Protein AF-A0A1G0E3R2-F1 (afdb_monomer)

Structure (mmCIF, N/CA/C/O backbone):
data_AF-A0A1G0E3R2-F1
#
_entry.id   AF-A0A1G0E3R2-F1
#
loop_
_atom_site.group_PDB
_atom_site.id
_atom_site.type_symbol
_atom_site.label_atom_id
_atom_site.label_alt_id
_atom_site.label_comp_id
_atom_site.label_asym_id
_atom_site.label_entity_id
_atom_site.label_seq_id
_atom_site.pdbx_PDB_ins_code
_atom_site.Cartn_x
_atom_site.Cartn_y
_atom_site.Cartn_z
_atom_site.occupancy
_atom_site.B_iso_or_equiv
_atom_site.auth_seq_id
_atom_site.auth_comp_id
_atom_site.auth_asym_id
_atom_site.auth_atom_id
_atom_site.pdbx_PDB_model_num
ATOM 1 N N . MET A 1 1 ? -47.823 -17.330 0.748 1.00 46.25 1 MET A N 1
ATOM 2 C CA . MET A 1 1 ? -47.086 -17.513 2.016 1.00 46.25 1 MET A CA 1
ATOM 3 C C . MET A 1 1 ? -46.941 -19.010 2.237 1.00 46.25 1 MET A C 1
ATOM 5 O O . MET A 1 1 ? -47.955 -19.669 2.404 1.00 46.25 1 MET A O 1
ATOM 9 N N . ILE A 1 2 ? -45.729 -19.553 2.115 1.00 46.72 2 ILE A N 1
ATOM 10 C CA . ILE A 1 2 ? -45.440 -20.987 2.286 1.00 46.72 2 ILE A CA 1
ATOM 11 C C . ILE A 1 2 ? -44.217 -21.069 3.197 1.00 46.72 2 ILE A C 1
ATOM 13 O O . ILE A 1 2 ? -43.186 -20.478 2.884 1.00 46.72 2 ILE A O 1
ATOM 17 N N . ILE A 1 3 ? -44.360 -21.740 4.339 1.00 53.47 3 ILE A N 1
ATOM 18 C CA . ILE A 1 3 ? -43.308 -21.884 5.349 1.00 53.47 3 ILE A CA 1
ATOM 19 C C . ILE A 1 3 ? -42.784 -23.315 5.253 1.00 53.47 3 ILE A C 1
ATOM 21 O O . ILE A 1 3 ? -43.410 -24.234 5.772 1.00 53.47 3 ILE A O 1
ATOM 25 N N . ASN A 1 4 ? -41.638 -23.499 4.598 1.00 56.72 4 ASN A N 1
ATOM 26 C CA . ASN A 1 4 ? -40.934 -24.780 4.575 1.00 56.72 4 ASN A CA 1
ATOM 27 C C . ASN A 1 4 ? -39.755 -24.737 5.551 1.00 56.72 4 ASN A C 1
ATOM 29 O O . ASN A 1 4 ? -38.621 -24.449 5.176 1.00 56.72 4 ASN A O 1
ATOM 33 N N . SER A 1 5 ? -40.039 -25.044 6.814 1.00 56.41 5 SER A N 1
ATOM 34 C CA . SER A 1 5 ? -39.021 -25.489 7.769 1.00 56.41 5 SER A CA 1
ATOM 35 C C . SER A 1 5 ? -38.667 -26.948 7.479 1.00 56.41 5 SER A C 1
ATOM 37 O O . SER A 1 5 ? -39.590 -27.731 7.282 1.00 56.41 5 SER A O 1
ATOM 39 N N . ILE A 1 6 ? -37.387 -27.345 7.548 1.00 56.38 6 ILE A N 1
ATOM 40 C CA . ILE A 1 6 ? -36.954 -28.679 8.020 1.00 56.38 6 ILE A CA 1
ATOM 41 C C . ILE A 1 6 ? -35.432 -28.717 8.277 1.00 56.38 6 ILE A C 1
ATOM 43 O O . ILE A 1 6 ? -34.633 -28.310 7.443 1.00 56.38 6 ILE A O 1
ATOM 47 N N . LYS A 1 7 ? -35.094 -29.249 9.460 1.00 50.97 7 LYS A N 1
ATOM 48 C CA . LYS A 1 7 ? -33.831 -29.852 9.940 1.00 50.97 7 LYS A CA 1
ATOM 49 C C . LYS A 1 7 ? -32.476 -29.221 9.582 1.00 50.97 7 LYS A C 1
ATOM 51 O O . LYS A 1 7 ? -31.889 -29.467 8.534 1.00 50.97 7 LYS A O 1
ATOM 56 N N . THR A 1 8 ? -31.887 -28.628 10.618 1.00 47.34 8 THR A N 1
ATOM 57 C CA . THR A 1 8 ? -30.451 -28.716 10.913 1.00 47.34 8 THR A CA 1
ATOM 58 C C . THR A 1 8 ? -29.968 -30.171 11.003 1.00 47.34 8 THR A C 1
ATOM 60 O O . THR A 1 8 ? -30.707 -31.061 11.431 1.00 47.34 8 THR A O 1
ATOM 63 N N . ILE A 1 9 ? -28.697 -30.398 10.660 1.00 57.38 9 ILE A N 1
ATOM 64 C CA . ILE A 1 9 ? -27.974 -31.645 10.934 1.00 57.38 9 ILE A CA 1
ATOM 65 C C . ILE A 1 9 ? -26.634 -31.257 11.565 1.00 57.38 9 ILE A C 1
ATOM 67 O O . ILE A 1 9 ? -25.835 -30.578 10.925 1.00 57.38 9 ILE A O 1
ATOM 71 N N . SER A 1 10 ? -26.397 -31.676 12.808 1.00 51.84 10 SER A N 1
ATOM 72 C CA . SER A 1 10 ? -25.082 -31.577 13.449 1.00 51.84 10 SER A CA 1
ATOM 73 C C . SER A 1 10 ? -24.359 -32.911 13.308 1.00 51.84 10 SER A C 1
ATOM 75 O O . SER A 1 10 ? -24.874 -33.936 13.752 1.00 51.84 10 SER A O 1
ATOM 77 N N . LEU A 1 11 ? -23.178 -32.889 12.697 1.00 44.84 11 LEU A N 1
ATOM 78 C CA . LEU A 1 11 ? -22.228 -33.998 12.617 1.00 44.84 11 LEU A CA 1
ATOM 79 C C . LEU A 1 11 ? -20.878 -33.395 12.189 1.00 44.84 11 LEU A C 1
ATOM 81 O O . LEU A 1 11 ? -20.854 -32.614 11.243 1.00 44.84 11 LEU A O 1
ATOM 85 N N . GLY A 1 12 ? -19.736 -33.674 12.803 1.00 40.34 12 GLY A N 1
ATOM 86 C CA . GLY A 1 12 ? -19.436 -34.388 14.044 1.00 40.34 12 GLY A CA 1
ATOM 87 C C . GLY A 1 12 ? -17.946 -34.167 14.335 1.00 40.34 12 GLY A C 1
ATOM 88 O O . GLY A 1 12 ? -17.172 -33.950 13.402 1.00 40.34 12 GLY A O 1
ATOM 89 N N . GLU A 1 13 ? -17.541 -34.145 15.602 1.00 43.00 13 GLU A N 1
ATOM 90 C CA . GLU A 1 13 ? -16.149 -33.864 15.973 1.00 43.00 13 GLU A CA 1
ATOM 91 C C . GLU A 1 13 ? -15.229 -35.024 15.559 1.00 43.00 13 GLU A C 1
ATOM 93 O O . GLU A 1 13 ? -15.531 -36.191 15.809 1.00 43.00 13 GLU A O 1
ATOM 98 N N . ALA A 1 14 ? -14.103 -34.700 14.919 1.00 48.91 14 ALA A N 1
ATOM 99 C CA . ALA A 1 14 ? -13.068 -35.657 14.543 1.00 48.91 14 ALA A CA 1
ATOM 100 C C . ALA A 1 14 ? -11.744 -35.250 15.202 1.00 48.91 14 ALA A C 1
ATOM 102 O O . ALA A 1 14 ? -10.976 -34.454 14.659 1.00 48.91 14 ALA A O 1
ATOM 103 N N . GLU A 1 15 ? -11.488 -35.790 16.393 1.00 50.19 15 GLU A N 1
ATOM 104 C CA . GLU A 1 15 ? -10.212 -35.634 17.088 1.00 50.19 15 GLU A CA 1
ATOM 105 C C . GLU A 1 15 ? -9.181 -36.653 16.587 1.00 50.19 15 GLU A C 1
ATOM 107 O O . GLU A 1 15 ? -9.318 -37.859 16.790 1.00 50.19 15 GLU A O 1
ATOM 112 N N . THR A 1 16 ? -8.102 -36.174 15.972 1.00 46.75 16 THR A N 1
ATOM 113 C CA . THR A 1 16 ? -6.756 -36.789 15.977 1.00 46.75 16 THR A CA 1
ATOM 114 C C . THR A 1 16 ? -5.807 -35.694 15.461 1.00 46.75 16 THR A C 1
ATOM 116 O O . THR A 1 16 ? -6.047 -35.130 14.402 1.00 46.75 16 THR A O 1
ATOM 119 N N . GLY A 1 17 ? -4.797 -35.195 16.186 1.00 36.47 17 GLY A N 1
ATOM 120 C CA . GLY A 1 17 ? -3.636 -35.940 16.692 1.00 36.47 17 GLY A CA 1
ATOM 121 C C . GLY A 1 17 ? -2.830 -36.493 15.504 1.00 36.47 17 GLY A C 1
ATOM 122 O O . GLY A 1 17 ? -3.374 -37.282 14.751 1.00 36.47 17 GLY A O 1
ATOM 123 N N . ILE A 1 18 ? -1.559 -36.184 15.231 1.00 45.84 18 ILE A N 1
ATOM 124 C CA . ILE A 1 18 ? -0.495 -35.394 15.891 1.00 45.84 18 ILE A CA 1
ATOM 125 C C . ILE A 1 18 ? 0.439 -34.890 14.741 1.00 45.84 18 ILE A C 1
ATOM 127 O O . ILE A 1 18 ? 0.297 -35.357 13.616 1.00 45.84 18 ILE A O 1
ATOM 131 N N . SER A 1 19 ? 1.408 -33.970 14.850 1.00 43.38 19 SER A N 1
ATOM 132 C CA . SER A 1 19 ? 2.140 -33.371 15.980 1.00 43.38 19 SER A CA 1
ATOM 133 C C . SER A 1 19 ? 2.698 -31.977 15.602 1.00 43.38 19 SER A C 1
ATOM 135 O O . SER A 1 19 ? 2.628 -31.574 14.442 1.00 43.38 19 SER A O 1
ATOM 137 N N . ALA A 1 20 ? 3.314 -31.254 16.546 1.00 43.16 20 ALA A N 1
ATOM 138 C CA . ALA A 1 20 ? 3.988 -29.975 16.299 1.00 43.16 20 ALA A CA 1
ATOM 139 C C . ALA A 1 20 ? 5.497 -30.147 16.034 1.00 43.16 20 ALA A C 1
ATOM 141 O O . ALA A 1 20 ? 6.247 -30.563 16.917 1.00 43.16 20 ALA A O 1
ATOM 142 N N . ALA A 1 21 ? 5.972 -29.725 14.858 1.00 39.38 21 ALA A N 1
ATOM 143 C CA . ALA A 1 21 ? 7.401 -29.561 14.586 1.00 39.38 21 ALA A CA 1
ATOM 144 C C . ALA A 1 21 ? 7.929 -28.261 15.226 1.00 39.38 21 ALA A C 1
ATOM 146 O O . ALA A 1 21 ? 8.203 -27.268 14.550 1.00 39.38 21 ALA A O 1
ATOM 147 N N . GLN A 1 22 ? 8.062 -28.254 16.555 1.00 41.28 22 GLN A N 1
ATOM 148 C CA . GLN A 1 22 ? 8.774 -27.191 17.264 1.00 41.28 22 GLN A CA 1
ATOM 149 C C . GLN A 1 22 ? 10.279 -27.314 16.992 1.00 41.28 22 GLN A C 1
ATOM 151 O O . GLN A 1 22 ? 10.984 -28.039 17.693 1.00 41.28 22 GLN A O 1
ATOM 156 N N . SER A 1 23 ? 10.789 -26.574 16.001 1.00 44.41 23 SER A N 1
ATOM 157 C CA . SER A 1 23 ? 12.235 -26.361 15.842 1.00 44.41 23 SER A CA 1
ATOM 158 C C . SER A 1 23 ? 12.742 -25.452 16.968 1.00 44.41 23 SER A C 1
ATOM 160 O O . SER A 1 23 ? 12.872 -24.235 16.830 1.00 44.41 23 SER A O 1
ATOM 162 N N . SER A 1 24 ? 12.935 -26.050 18.143 1.00 41.56 24 SER A N 1
ATOM 163 C CA . SER A 1 24 ? 13.385 -25.364 19.348 1.00 41.56 24 SER A CA 1
ATOM 164 C C . SER A 1 24 ? 14.905 -25.225 19.328 1.00 41.56 24 SER A C 1
ATOM 166 O O . SER A 1 24 ? 15.625 -26.019 19.933 1.00 41.56 24 SER A O 1
ATOM 168 N N . CYS A 1 25 ? 15.404 -24.185 18.660 1.00 30.44 25 CYS A N 1
ATOM 169 C CA . CYS A 1 25 ? 16.789 -23.741 18.820 1.00 30.44 25 CYS A CA 1
ATOM 170 C C . CYS A 1 25 ? 16.972 -23.078 20.197 1.00 30.44 25 CYS A C 1
ATOM 172 O O . CYS A 1 25 ? 17.116 -21.862 20.307 1.00 30.44 25 CYS A O 1
ATOM 174 N N . LYS A 1 26 ? 16.956 -23.887 21.262 1.00 35.00 26 LYS A N 1
ATOM 175 C CA . LYS A 1 26 ? 17.512 -23.495 22.559 1.00 35.00 26 LYS A CA 1
ATOM 176 C C . LYS A 1 26 ? 19.030 -23.501 22.435 1.00 35.00 26 LYS A C 1
ATOM 178 O O . LYS A 1 26 ? 19.627 -24.568 22.330 1.00 35.00 26 LYS A O 1
ATOM 183 N N . TYR A 1 27 ? 19.634 -22.321 22.479 1.00 41.12 27 TYR A N 1
ATOM 184 C CA . TYR A 1 27 ? 21.064 -22.165 22.711 1.00 41.12 27 TYR A CA 1
ATOM 185 C C . TYR A 1 27 ? 21.268 -21.301 23.949 1.00 41.12 27 TYR A C 1
ATOM 187 O O . TYR A 1 27 ? 20.817 -20.166 23.984 1.00 41.12 27 TYR A O 1
ATOM 195 N N . GLU A 1 28 ? 21.852 -21.932 24.961 1.00 41.91 28 GLU A N 1
ATOM 196 C CA . GLU A 1 28 ? 22.655 -21.449 26.093 1.00 41.91 28 GLU A CA 1
ATOM 197 C C . GLU A 1 28 ? 22.868 -22.714 26.956 1.00 41.91 28 GLU A C 1
ATOM 199 O O . GLU A 1 28 ? 21.901 -23.464 27.140 1.00 41.91 28 GLU A O 1
ATOM 204 N N . PRO A 1 29 ? 24.090 -23.020 27.444 1.00 45.44 29 PRO A N 1
ATOM 205 C CA . PRO A 1 29 ? 24.844 -22.051 28.239 1.00 45.44 29 PRO A CA 1
ATOM 206 C C . PRO A 1 29 ? 26.378 -22.022 28.053 1.00 45.44 29 PRO A C 1
ATOM 208 O O . PRO A 1 29 ? 27.028 -23.036 27.814 1.00 45.44 29 PRO A O 1
ATOM 211 N N . GLY A 1 30 ? 26.959 -20.864 28.374 1.00 36.03 30 GLY A N 1
ATOM 212 C CA . GLY A 1 30 ? 28.042 -20.766 29.368 1.00 36.03 30 GLY A CA 1
ATOM 213 C C . GLY A 1 30 ? 29.414 -21.380 29.043 1.00 36.03 30 GLY A C 1
ATOM 214 O O . GLY A 1 30 ? 29.685 -22.536 29.355 1.00 36.03 30 GLY A O 1
ATOM 215 N N . GLY A 1 31 ? 30.346 -20.533 28.592 1.00 34.34 31 GLY A N 1
ATOM 216 C CA . GLY A 1 31 ? 31.789 -20.804 28.584 1.00 34.34 31 GLY A CA 1
ATOM 217 C C . GLY A 1 31 ? 32.573 -19.654 29.226 1.00 34.34 31 GLY A C 1
ATOM 218 O O . GLY A 1 31 ? 32.646 -18.562 28.667 1.00 34.34 31 GLY A O 1
ATOM 219 N N . THR A 1 32 ? 33.136 -19.882 30.414 1.00 41.66 32 THR A N 1
ATOM 220 C CA . THR A 1 32 ? 33.826 -18.853 31.216 1.00 41.66 32 THR A CA 1
ATOM 221 C C . THR A 1 32 ? 35.211 -18.488 30.663 1.00 41.66 32 THR A C 1
ATOM 223 O O . THR A 1 32 ? 35.919 -19.319 30.103 1.00 41.66 32 THR A O 1
ATOM 226 N N . LEU A 1 33 ? 35.604 -17.229 30.887 1.00 46.09 33 LEU A N 1
ATOM 227 C CA . LEU A 1 33 ? 36.929 -16.641 30.652 1.00 46.09 33 LEU A CA 1
ATOM 228 C C . LEU A 1 33 ? 38.127 -17.579 30.892 1.00 46.09 33 LEU A C 1
ATOM 230 O O . LEU A 1 33 ? 38.283 -18.134 31.980 1.00 46.09 33 LEU A O 1
ATOM 234 N N . GLN A 1 34 ? 39.098 -17.532 29.975 1.00 37.62 34 GLN A N 1
ATOM 235 C CA . GLN A 1 34 ? 40.507 -17.656 30.350 1.00 37.62 34 GLN A CA 1
ATOM 236 C C . GLN A 1 34 ? 41.396 -16.767 29.466 1.00 37.62 34 GLN A C 1
ATOM 238 O O . GLN A 1 34 ? 41.366 -16.843 28.240 1.00 37.62 34 GLN A O 1
ATOM 243 N N . LYS A 1 35 ? 42.182 -15.892 30.106 1.00 42.62 35 LYS A N 1
ATOM 244 C CA . LYS A 1 35 ? 43.315 -15.202 29.472 1.00 42.62 35 LYS A CA 1
ATOM 245 C C . LYS A 1 35 ? 44.445 -16.208 29.277 1.00 42.62 35 LYS A C 1
ATOM 247 O O . LYS A 1 35 ? 44.676 -16.999 30.181 1.00 42.62 35 LYS A O 1
ATOM 252 N N . ASN A 1 36 ? 45.236 -16.045 28.221 1.00 39.19 36 ASN A N 1
ATOM 253 C CA . ASN A 1 36 ? 46.681 -16.266 28.285 1.00 39.19 36 ASN A CA 1
ATOM 254 C C . ASN A 1 36 ? 47.395 -15.304 27.324 1.00 39.19 36 ASN A C 1
ATOM 256 O O . ASN A 1 36 ? 46.898 -15.004 26.241 1.00 39.19 36 ASN A O 1
ATOM 260 N N . GLN A 1 37 ? 48.535 -14.774 27.764 1.00 43.88 37 GLN A N 1
ATOM 261 C CA . GLN A 1 37 ? 49.454 -13.981 26.943 1.00 43.88 37 GLN A CA 1
ATOM 262 C C . GLN A 1 37 ? 50.459 -14.926 26.263 1.00 43.88 37 GLN A C 1
ATOM 264 O O . GLN A 1 37 ? 50.748 -15.978 26.825 1.00 43.88 37 GLN A O 1
ATOM 269 N N . VAL A 1 38 ? 51.034 -14.525 25.121 1.00 35.38 38 VAL A N 1
ATOM 270 C CA . VAL A 1 38 ? 52.496 -14.369 24.904 1.00 35.38 38 VAL A CA 1
ATOM 271 C C . VAL A 1 38 ? 52.816 -14.142 23.409 1.00 35.38 38 VAL A C 1
ATOM 273 O O . VAL A 1 38 ? 52.469 -14.934 22.545 1.00 35.38 38 VAL A O 1
ATOM 276 N N . ALA A 1 39 ? 53.481 -13.011 23.166 1.00 38.25 39 ALA A N 1
ATOM 277 C CA . ALA A 1 39 ? 54.475 -12.652 22.144 1.00 38.25 39 ALA A CA 1
ATOM 278 C C . ALA A 1 39 ? 54.569 -13.334 20.741 1.00 38.25 39 ALA A C 1
ATOM 280 O O . ALA A 1 39 ? 55.004 -14.472 20.607 1.00 38.25 39 ALA A O 1
ATOM 281 N N . ASN A 1 40 ? 54.490 -12.456 19.724 1.00 37.09 40 ASN A N 1
ATOM 282 C CA . ASN A 1 40 ? 55.504 -12.199 18.672 1.00 37.09 40 ASN A CA 1
ATOM 283 C C . ASN A 1 40 ? 55.327 -12.716 17.219 1.00 37.09 40 ASN A C 1
ATOM 285 O O . ASN A 1 40 ? 54.922 -13.841 16.948 1.00 37.09 40 ASN A O 1
ATOM 289 N N . THR A 1 41 ? 55.822 -11.860 16.313 1.00 42.91 41 THR A N 1
ATOM 290 C CA . THR A 1 41 ? 56.191 -12.017 14.891 1.00 42.91 41 THR A CA 1
ATOM 291 C C . THR A 1 41 ? 55.121 -12.222 13.814 1.00 42.91 41 THR A C 1
ATOM 293 O O . THR A 1 41 ? 54.386 -13.201 13.767 1.00 42.91 41 THR A O 1
ATOM 296 N N . ASP A 1 42 ? 55.174 -11.271 12.881 1.00 50.66 42 ASP A N 1
ATOM 297 C CA . ASP A 1 42 ? 54.699 -11.227 11.499 1.00 50.66 42 ASP A CA 1
ATOM 298 C C . ASP A 1 42 ? 54.227 -12.531 10.837 1.00 50.66 42 ASP A C 1
ATOM 300 O O . ASP A 1 42 ? 55.015 -13.452 10.601 1.00 50.66 42 ASP A O 1
ATOM 304 N N . LYS A 1 43 ? 52.988 -12.500 10.321 1.00 46.12 43 LYS A N 1
ATOM 305 C CA . LYS A 1 43 ? 52.688 -12.854 8.920 1.00 46.12 43 LYS A CA 1
ATOM 306 C C . LYS A 1 43 ? 51.271 -12.463 8.505 1.00 46.12 43 LYS A C 1
ATOM 308 O O . LYS A 1 43 ? 50.338 -12.597 9.280 1.00 46.12 43 LYS A O 1
ATOM 313 N N . ALA A 1 44 ? 51.165 -12.042 7.243 1.00 45.44 44 ALA A N 1
ATOM 314 C CA . ALA A 1 44 ? 49.958 -11.960 6.420 1.00 45.44 44 ALA A CA 1
ATOM 315 C C . ALA A 1 44 ? 48.672 -11.465 7.112 1.00 45.44 44 ALA A C 1
ATOM 317 O O . ALA A 1 44 ? 47.916 -12.236 7.701 1.00 45.44 44 ALA A O 1
ATOM 318 N N . ILE A 1 45 ? 48.333 -10.198 6.857 1.00 52.78 45 ILE A N 1
ATOM 319 C CA . ILE A 1 45 ? 46.932 -9.762 6.801 1.00 52.78 45 ILE A CA 1
ATOM 320 C C . ILE A 1 45 ? 46.231 -10.476 5.635 1.00 52.78 45 ILE A C 1
ATOM 322 O O . ILE A 1 45 ? 46.024 -9.911 4.563 1.00 52.78 45 ILE A O 1
ATOM 326 N N . ASP A 1 46 ? 45.868 -11.741 5.862 1.00 53.06 46 ASP A N 1
ATOM 327 C CA . ASP A 1 46 ? 44.762 -12.384 5.164 1.00 53.06 46 ASP A CA 1
ATOM 328 C C . ASP A 1 46 ? 43.521 -11.550 5.476 1.00 53.06 46 ASP A C 1
ATOM 330 O O . ASP A 1 46 ? 42.929 -11.651 6.556 1.00 53.06 46 ASP A O 1
ATOM 334 N N . SER A 1 47 ? 43.195 -10.638 4.558 1.00 56.03 47 SER A N 1
ATOM 335 C CA . SER A 1 47 ? 42.009 -9.800 4.646 1.00 56.03 47 SER A CA 1
ATOM 336 C C . SER A 1 47 ? 40.797 -10.681 4.380 1.00 56.03 47 SER A C 1
ATOM 338 O O . SER A 1 47 ? 40.177 -10.637 3.314 1.00 56.03 47 SER A O 1
ATOM 340 N N . LYS A 1 48 ? 40.457 -11.502 5.380 1.00 59.41 48 LYS A N 1
ATOM 341 C CA . LYS A 1 48 ? 39.161 -12.149 5.483 1.00 59.41 48 LYS A CA 1
ATOM 342 C C . LYS A 1 48 ? 38.150 -11.033 5.589 1.00 59.41 48 LYS A C 1
ATOM 344 O O . LYS A 1 48 ? 37.836 -10.558 6.682 1.00 59.41 48 LYS A O 1
ATOM 349 N N . GLN A 1 49 ? 37.658 -10.622 4.426 1.00 56.25 49 GLN A N 1
ATOM 350 C CA . GLN A 1 49 ? 36.479 -9.802 4.285 1.00 56.25 49 GLN A CA 1
ATOM 351 C C . GLN A 1 49 ? 35.347 -10.591 4.926 1.00 56.25 49 GLN A C 1
ATOM 353 O O . GLN A 1 49 ? 34.699 -11.430 4.303 1.00 56.25 49 GLN A O 1
ATOM 358 N N . LYS A 1 50 ? 35.183 -10.367 6.231 1.00 45.97 50 LYS A N 1
ATOM 359 C CA . LYS A 1 50 ? 34.087 -10.889 7.016 1.00 45.97 50 LYS A CA 1
ATOM 360 C C . LYS A 1 50 ? 32.855 -10.277 6.382 1.00 45.97 50 LYS A C 1
ATOM 362 O O . LYS A 1 50 ? 32.536 -9.120 6.651 1.00 45.97 50 LYS A O 1
ATOM 367 N N . CYS A 1 51 ? 32.201 -11.052 5.524 1.00 44.44 51 CYS A N 1
ATOM 368 C CA . CYS A 1 51 ? 30.830 -10.815 5.132 1.00 44.44 51 CYS A CA 1
ATOM 369 C C . CYS A 1 51 ? 30.026 -10.839 6.427 1.00 44.44 51 CYS A C 1
ATOM 371 O O . CYS A 1 51 ? 29.598 -11.886 6.906 1.00 44.44 51 CYS A O 1
ATOM 373 N N . VAL A 1 52 ? 29.909 -9.668 7.050 1.00 50.44 52 VAL A N 1
ATOM 374 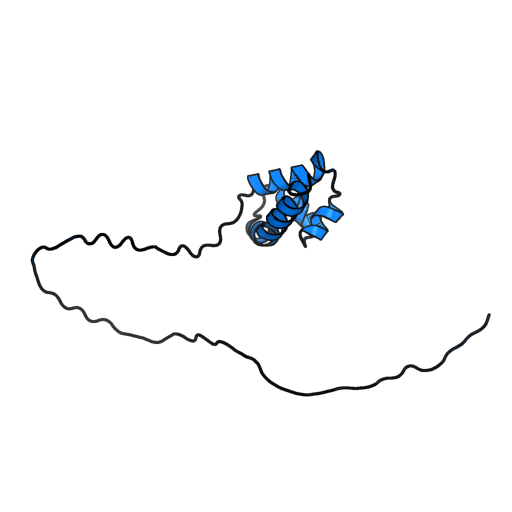C CA . VAL A 1 52 ? 28.879 -9.410 8.032 1.00 50.44 52 VAL A CA 1
ATOM 375 C C . VAL A 1 52 ? 27.606 -9.501 7.218 1.00 50.44 52 VAL A C 1
ATOM 377 O O . VAL A 1 52 ? 27.247 -8.558 6.513 1.00 50.44 52 VAL A O 1
ATOM 380 N N . GLU A 1 53 ? 26.977 -10.673 7.259 1.00 53.66 53 GLU A N 1
ATOM 381 C CA . GLU A 1 53 ? 25.594 -10.829 6.851 1.00 53.66 53 GLU A CA 1
ATOM 382 C C . GLU A 1 53 ? 24.776 -9.888 7.728 1.00 53.66 53 GLU A C 1
ATOM 384 O O . GLU A 1 53 ? 24.353 -10.208 8.838 1.00 53.66 53 GLU A O 1
ATOM 389 N N . SER A 1 54 ? 24.602 -8.671 7.219 1.00 53.44 54 SER A N 1
ATOM 390 C CA . SER A 1 54 ? 23.589 -7.743 7.669 1.00 53.44 54 SER A CA 1
ATOM 391 C C . SER A 1 54 ? 22.245 -8.367 7.310 1.00 53.44 54 SER A C 1
ATOM 393 O O . SER A 1 54 ? 21.608 -7.979 6.333 1.00 53.44 54 SER A O 1
ATOM 395 N N . SER A 1 55 ? 21.786 -9.299 8.144 1.00 57.25 55 SER A N 1
ATOM 396 C CA . SER A 1 55 ? 20.424 -9.845 8.162 1.00 57.25 55 SER A CA 1
ATOM 397 C C . SER A 1 55 ? 19.375 -8.802 8.594 1.00 57.25 55 SER A C 1
ATOM 399 O O . SER A 1 55 ? 18.270 -9.132 9.021 1.00 57.25 55 SER A O 1
ATOM 401 N N . GLY A 1 56 ? 19.703 -7.513 8.461 1.00 66.62 56 GLY A N 1
ATOM 402 C CA . GLY A 1 56 ? 18.777 -6.405 8.574 1.00 66.62 56 GLY A CA 1
ATOM 403 C C . GLY A 1 56 ? 17.869 -6.354 7.353 1.00 66.62 56 GLY A C 1
ATOM 404 O O . GLY A 1 56 ? 18.294 -5.957 6.269 1.00 66.62 56 GLY A O 1
ATOM 405 N N . VAL A 1 57 ? 16.601 -6.711 7.551 1.00 71.62 57 VAL A N 1
ATOM 406 C CA . VAL A 1 57 ? 15.534 -6.454 6.579 1.00 71.62 57 VAL A CA 1
ATOM 407 C C . VAL A 1 57 ? 15.469 -4.947 6.329 1.00 71.62 57 VAL A C 1
ATOM 409 O O . VAL A 1 57 ? 15.116 -4.177 7.225 1.00 71.62 57 VAL A O 1
ATOM 412 N N . SER A 1 58 ? 15.829 -4.520 5.120 1.00 85.81 58 SER A N 1
ATOM 413 C CA . SER A 1 58 ? 15.722 -3.128 4.700 1.00 85.81 58 SER A CA 1
ATOM 414 C C . SER A 1 58 ? 14.296 -2.825 4.234 1.00 85.81 58 SER A C 1
ATOM 416 O O . SER A 1 58 ? 13.682 -3.575 3.474 1.00 85.81 58 SER A O 1
ATOM 418 N N . TYR A 1 59 ? 13.757 -1.705 4.708 1.00 94.12 59 TYR A N 1
ATOM 419 C CA . TYR A 1 59 ? 12.442 -1.205 4.316 1.00 94.12 59 TYR A CA 1
ATOM 420 C C . TYR A 1 59 ? 12.606 0.005 3.395 1.00 94.12 59 TYR A C 1
ATOM 422 O O . TYR A 1 59 ? 13.596 0.737 3.498 1.00 94.12 59 TYR A O 1
AT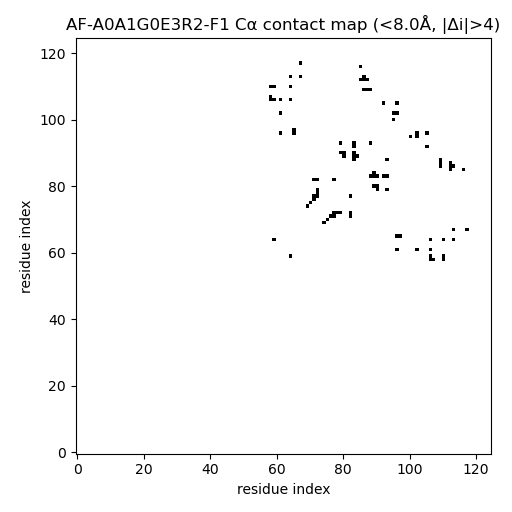OM 430 N N . LEU A 1 60 ? 11.641 0.236 2.502 1.00 93.75 60 LEU A N 1
ATOM 431 C CA . LEU A 1 60 ? 11.575 1.485 1.751 1.00 93.75 60 LEU A CA 1
ATOM 432 C C . LEU A 1 60 ? 11.476 2.671 2.720 1.00 93.75 60 LEU A C 1
ATOM 434 O O . LEU A 1 60 ? 10.794 2.606 3.744 1.00 93.75 60 LEU A O 1
ATOM 438 N N . LYS A 1 61 ? 12.147 3.774 2.376 1.00 93.62 61 LYS A N 1
ATOM 439 C CA . LYS A 1 61 ? 12.014 5.028 3.123 1.00 93.62 61 LYS A CA 1
ATOM 440 C C . LYS A 1 61 ? 10.599 5.591 2.963 1.00 93.62 61 LYS A C 1
ATOM 442 O O . LYS A 1 61 ? 9.967 5.393 1.920 1.00 93.62 61 LYS A O 1
ATOM 447 N N . ILE A 1 62 ? 10.120 6.321 3.969 1.00 94.25 62 ILE A N 1
ATOM 448 C CA . ILE A 1 62 ? 8.745 6.838 4.001 1.00 94.25 62 ILE A CA 1
ATOM 449 C C . ILE A 1 62 ? 8.427 7.743 2.803 1.00 94.25 62 ILE A C 1
ATOM 451 O O . ILE A 1 62 ? 7.340 7.650 2.244 1.00 94.25 62 ILE A O 1
ATOM 455 N N . GLU A 1 63 ? 9.389 8.524 2.309 1.00 95.19 63 GLU A N 1
ATOM 456 C CA . GLU A 1 63 ? 9.196 9.410 1.155 1.00 95.19 63 GLU A CA 1
ATOM 457 C C . GLU A 1 63 ? 9.035 8.620 -0.156 1.00 95.19 63 GLU A C 1
ATOM 45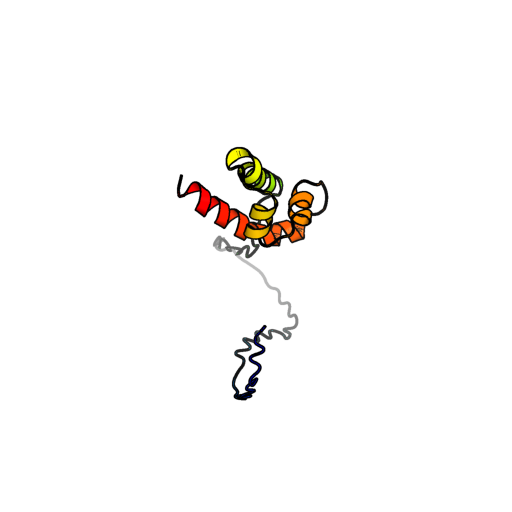9 O O . GLU A 1 63 ? 8.381 9.080 -1.092 1.00 95.19 63 GLU A O 1
ATOM 464 N N . VAL A 1 64 ? 9.627 7.422 -0.241 1.00 96.25 64 VAL A N 1
ATOM 465 C CA . VAL A 1 64 ? 9.449 6.511 -1.385 1.00 96.25 64 VAL A CA 1
ATOM 466 C C . VAL A 1 64 ? 8.077 5.848 -1.308 1.00 96.25 64 VAL A C 1
ATOM 468 O O . VAL A 1 64 ? 7.362 5.818 -2.308 1.00 96.25 64 VAL A O 1
ATOM 471 N N . ILE A 1 65 ? 7.680 5.401 -0.114 1.00 96.88 65 ILE A N 1
ATOM 472 C CA . ILE A 1 65 ? 6.347 4.853 0.165 1.00 96.88 65 ILE A CA 1
ATOM 473 C C . ILE A 1 65 ? 5.259 5.870 -0.202 1.00 96.88 65 ILE A C 1
ATOM 475 O O . ILE A 1 65 ? 4.403 5.566 -1.028 1.00 96.88 65 ILE A O 1
ATOM 479 N N . GLN A 1 66 ? 5.330 7.097 0.320 1.00 97.12 66 GLN A N 1
ATOM 480 C CA . GLN A 1 66 ? 4.381 8.178 0.021 1.00 97.12 66 GLN A CA 1
ATOM 481 C C . GLN A 1 66 ? 4.298 8.481 -1.481 1.00 97.12 66 GLN A C 1
ATOM 483 O O . GLN A 1 66 ? 3.201 8.639 -2.017 1.00 97.12 66 GLN A O 1
ATOM 488 N N . LYS A 1 67 ? 5.437 8.512 -2.191 1.00 96.81 67 LYS A N 1
ATOM 489 C CA . LYS A 1 67 ? 5.457 8.678 -3.654 1.00 96.81 67 LYS A CA 1
ATOM 490 C C . LYS A 1 67 ? 4.743 7.532 -4.366 1.00 96.81 67 LYS A C 1
ATOM 492 O O . LYS A 1 67 ? 3.908 7.801 -5.223 1.00 96.81 67 LYS A O 1
ATOM 497 N N . MET A 1 68 ? 5.028 6.278 -4.010 1.00 97.50 68 MET A N 1
ATOM 498 C CA . MET A 1 68 ? 4.370 5.110 -4.609 1.00 97.50 68 MET A CA 1
ATOM 499 C C . MET A 1 68 ? 2.860 5.106 -4.342 1.00 97.50 68 MET A C 1
ATOM 501 O O . MET A 1 68 ? 2.088 4.901 -5.274 1.00 97.50 68 MET A O 1
ATOM 505 N N . LEU A 1 69 ? 2.428 5.407 -3.113 1.00 97.44 69 LEU A N 1
ATOM 506 C CA . LEU A 1 69 ? 1.009 5.530 -2.758 1.00 97.44 69 LEU A CA 1
ATOM 507 C C . LEU A 1 69 ? 0.317 6.645 -3.557 1.00 97.44 69 LEU A C 1
ATOM 509 O O . LEU A 1 69 ? -0.755 6.419 -4.113 1.00 97.44 69 LEU A O 1
ATOM 513 N N . ASN A 1 70 ? 0.955 7.810 -3.706 1.00 97.50 70 ASN A N 1
ATOM 514 C CA . ASN A 1 70 ? 0.428 8.893 -4.541 1.00 97.50 70 ASN A CA 1
ATOM 515 C C . ASN A 1 70 ? 0.295 8.494 -6.020 1.00 97.50 70 ASN A C 1
ATOM 517 O O . ASN A 1 70 ? -0.650 8.936 -6.669 1.00 97.50 70 ASN A O 1
ATOM 521 N N . ARG A 1 71 ? 1.164 7.624 -6.559 1.00 96.44 71 ARG A N 1
ATOM 522 C CA . ARG A 1 71 ? 0.972 7.088 -7.921 1.00 96.44 71 ARG A CA 1
ATOM 523 C C . ARG A 1 71 ? -0.294 6.250 -8.041 1.00 96.44 71 ARG A C 1
ATOM 525 O O . ARG A 1 71 ? -1.011 6.388 -9.026 1.00 96.44 71 ARG A O 1
ATOM 532 N N . PHE A 1 72 ? -0.599 5.417 -7.049 1.00 97.31 72 PHE A N 1
ATOM 533 C CA . PHE A 1 72 ? -1.856 4.667 -7.045 1.00 97.31 72 PHE A CA 1
ATOM 534 C C . PHE A 1 72 ? -3.069 5.597 -6.975 1.00 97.31 72 PHE A C 1
ATOM 536 O O . PHE A 1 72 ? -3.958 5.492 -7.816 1.00 97.31 72 PHE A O 1
ATOM 543 N N . LEU A 1 73 ? -3.069 6.540 -6.030 1.00 96.88 73 LEU A N 1
ATOM 544 C CA . LEU A 1 73 ? -4.196 7.448 -5.798 1.00 96.88 73 LEU A CA 1
ATOM 545 C C . LEU A 1 73 ? -4.432 8.440 -6.952 1.00 96.88 73 LEU A C 1
ATOM 547 O O . LEU A 1 73 ? -5.579 8.751 -7.256 1.00 96.88 73 LEU A O 1
ATOM 551 N N . VAL A 1 74 ? -3.368 8.944 -7.590 1.00 95.94 74 VAL A N 1
ATOM 552 C CA . VAL A 1 74 ? -3.448 10.025 -8.592 1.00 95.94 74 VAL A CA 1
ATOM 553 C C . VAL A 1 74 ? -3.237 9.518 -10.019 1.00 95.94 74 VAL A C 1
ATOM 555 O O . VAL A 1 74 ? -4.093 9.736 -10.868 1.00 95.94 74 VAL A O 1
ATOM 558 N N . GLU A 1 75 ? -2.125 8.829 -10.308 1.00 93.94 75 GLU A N 1
ATOM 559 C CA . GLU A 1 75 ? -1.805 8.384 -11.679 1.00 93.94 75 GLU A CA 1
ATOM 560 C C . GLU A 1 75 ? -2.689 7.202 -12.118 1.00 93.94 75 GLU A C 1
ATOM 562 O O . GLU A 1 75 ? -3.126 7.144 -13.266 1.00 93.94 75 GLU A O 1
ATOM 567 N N . LYS A 1 76 ? -2.969 6.258 -11.207 1.00 93.25 76 LYS A N 1
ATOM 568 C CA . LYS A 1 76 ? -3.844 5.097 -11.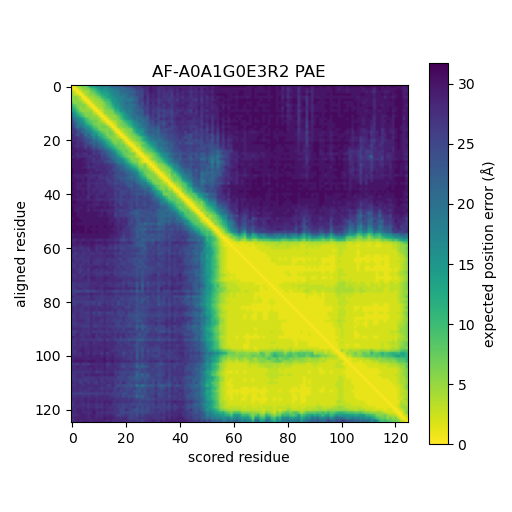461 1.00 93.25 76 LYS A CA 1
ATOM 569 C C . LYS A 1 76 ? -5.292 5.308 -10.996 1.00 93.25 76 LYS A C 1
ATOM 571 O O . LYS A 1 76 ? -6.120 4.447 -11.270 1.00 93.25 76 LYS A O 1
ATOM 576 N N . GLN A 1 77 ? -5.600 6.435 -10.342 1.00 95.44 77 GLN A N 1
ATOM 577 C CA . GLN A 1 77 ? -6.934 6.790 -9.824 1.00 95.44 77 GLN A CA 1
ATOM 578 C C . GLN A 1 77 ? -7.575 5.702 -8.933 1.00 95.44 77 GLN A C 1
ATOM 580 O O . GLN A 1 77 ? -8.796 5.558 -8.889 1.00 95.44 77 GLN A O 1
ATOM 585 N N . MET A 1 78 ? -6.753 4.925 -8.221 1.00 97.12 78 MET A N 1
ATOM 586 C CA . MET A 1 78 ? -7.214 3.871 -7.318 1.00 97.12 78 MET A CA 1
ATOM 587 C C . MET A 1 78 ? -7.872 4.496 -6.073 1.00 97.12 78 MET A C 1
ATOM 589 O O . MET A 1 78 ? -7.233 5.323 -5.415 1.00 97.12 78 MET A O 1
ATOM 593 N N . PRO A 1 79 ? -9.107 4.107 -5.701 1.00 97.81 79 PRO A N 1
ATOM 594 C CA . PRO A 1 79 ? -9.752 4.564 -4.471 1.00 97.81 79 PRO A CA 1
ATOM 595 C C . PRO A 1 79 ? -8.921 4.249 -3.219 1.00 97.81 79 PRO A C 1
ATOM 597 O O . PRO A 1 79 ? -8.234 3.226 -3.151 1.00 97.81 79 PRO A O 1
ATOM 600 N N . LYS A 1 80 ? -9.020 5.096 -2.185 1.00 97.88 80 LYS A N 1
ATOM 601 C CA . LYS A 1 80 ? -8.305 4.894 -0.909 1.00 97.88 80 LYS A CA 1
ATOM 602 C C . LYS A 1 80 ? -8.678 3.566 -0.253 1.00 97.88 80 LYS A C 1
ATOM 604 O O . LYS A 1 80 ? -7.828 2.914 0.346 1.00 97.88 80 LYS A O 1
ATOM 609 N N . GLU A 1 81 ? -9.943 3.183 -0.364 1.00 98.25 81 GLU A N 1
ATOM 610 C CA . GLU A 1 81 ? -10.537 1.972 0.197 1.00 98.25 81 GLU A CA 1
ATOM 611 C C . GLU A 1 81 ? -9.955 0.722 -0.474 1.00 98.25 81 GLU A C 1
ATOM 613 O O . GLU A 1 81 ? -9.566 -0.227 0.207 1.00 98.25 81 GLU A O 1
ATOM 618 N N . GLU A 1 82 ? -9.830 0.753 -1.804 1.00 98.06 82 GLU A N 1
ATOM 619 C CA . GLU A 1 82 ? -9.225 -0.315 -2.601 1.00 98.06 82 GLU A CA 1
ATOM 620 C C . GLU A 1 82 ? -7.727 -0.440 -2.301 1.00 98.06 82 GLU A C 1
ATOM 622 O O . GLU A 1 82 ? -7.254 -1.534 -1.985 1.00 98.06 82 GLU A O 1
ATOM 627 N N . LEU A 1 83 ? -6.994 0.680 -2.293 1.00 98.12 83 LEU A N 1
ATOM 628 C CA . LEU A 1 83 ? -5.562 0.699 -1.984 1.00 98.12 83 LEU A CA 1
ATOM 629 C C . LEU A 1 83 ? -5.277 0.219 -0.552 1.00 98.12 83 LEU A C 1
ATOM 631 O O . LEU A 1 83 ? -4.363 -0.576 -0.334 1.00 98.12 83 LEU A O 1
ATOM 635 N N . ALA A 1 84 ? -6.066 0.657 0.433 1.00 98.19 84 ALA A N 1
ATOM 636 C CA . ALA A 1 84 ? -5.932 0.203 1.816 1.00 98.19 84 ALA A CA 1
ATOM 637 C C . ALA A 1 84 ? -6.214 -1.305 1.950 1.00 98.19 84 ALA A C 1
ATOM 639 O O . ALA A 1 84 ? -5.451 -2.010 2.618 1.00 98.19 84 ALA A O 1
ATOM 640 N N . SER A 1 85 ? -7.247 -1.806 1.262 1.00 98.19 85 SER A N 1
ATOM 641 C CA . SER A 1 85 ? -7.585 -3.233 1.202 1.00 98.19 85 SER A CA 1
ATOM 642 C C . SER A 1 85 ? -6.454 -4.064 0.577 1.00 98.19 85 SER A C 1
ATOM 644 O O . SER A 1 85 ? -5.983 -5.022 1.193 1.00 98.19 85 SER A O 1
ATOM 646 N N . ALA A 1 86 ? -5.928 -3.644 -0.580 1.00 97.44 86 ALA A N 1
ATOM 647 C CA . ALA A 1 86 ? -4.814 -4.304 -1.270 1.00 97.44 86 ALA A CA 1
ATOM 648 C C . ALA A 1 86 ? -3.517 -4.348 -0.434 1.00 97.44 86 ALA A C 1
ATOM 650 O O . ALA A 1 86 ? -2.738 -5.296 -0.534 1.00 97.44 86 ALA A O 1
ATOM 651 N N . LEU A 1 87 ? -3.297 -3.347 0.425 1.00 97.62 87 LEU A N 1
ATOM 652 C CA . LEU A 1 87 ? -2.163 -3.277 1.355 1.00 97.62 87 LEU A CA 1
ATOM 653 C C . LEU A 1 87 ? -2.434 -3.941 2.722 1.00 97.62 87 LEU A C 1
ATOM 655 O O . LEU A 1 87 ? -1.543 -3.969 3.576 1.00 97.62 87 LEU A O 1
ATOM 659 N N . GLY A 1 88 ? -3.639 -4.471 2.959 1.00 97.44 88 GLY A N 1
ATOM 660 C CA . GLY A 1 88 ? -4.019 -5.123 4.216 1.00 97.44 88 GLY A CA 1
ATOM 661 C C . GLY A 1 88 ? -4.081 -4.178 5.425 1.00 97.44 88 GLY A C 1
ATOM 662 O O . GLY A 1 88 ? -3.790 -4.591 6.556 1.00 97.44 88 GLY A O 1
ATOM 663 N N . ILE A 1 89 ? -4.414 -2.902 5.211 1.00 97.75 89 ILE A N 1
ATOM 664 C CA . ILE A 1 89 ? -4.494 -1.854 6.242 1.00 97.75 89 ILE A CA 1
ATOM 665 C C . ILE A 1 89 ? -5.859 -1.151 6.239 1.00 97.75 89 ILE A C 1
ATOM 667 O O . ILE A 1 89 ? -6.689 -1.362 5.364 1.00 97.75 89 ILE A O 1
ATOM 671 N N . THR A 1 90 ? -6.106 -0.305 7.241 1.00 98.19 90 THR A N 1
ATOM 672 C CA . THR A 1 90 ? -7.293 0.566 7.252 1.00 98.19 90 THR A CA 1
ATOM 673 C C . THR A 1 90 ? -7.032 1.844 6.454 1.00 98.19 90 THR A C 1
ATOM 675 O O . THR A 1 90 ? -5.883 2.278 6.358 1.00 98.19 90 THR A O 1
ATOM 678 N N . VAL A 1 91 ? -8.086 2.502 5.957 1.00 97.62 91 VAL A N 1
ATOM 679 C CA . VAL A 1 91 ? -7.967 3.827 5.311 1.00 97.62 91 VAL A CA 1
ATOM 680 C C . VAL A 1 91 ? -7.330 4.852 6.258 1.00 97.62 91 VAL A C 1
ATOM 682 O O . VAL A 1 91 ? -6.437 5.583 5.850 1.00 97.62 91 VAL A O 1
ATOM 685 N N . LYS A 1 92 ? -7.668 4.829 7.556 1.00 96.75 92 LYS A N 1
ATOM 686 C CA . LYS A 1 92 ? -7.018 5.685 8.564 1.00 96.75 92 LYS A CA 1
ATOM 687 C C . LYS A 1 92 ? -5.505 5.435 8.659 1.00 96.75 92 LYS A C 1
ATOM 689 O O . LYS A 1 92 ? -4.729 6.379 8.757 1.00 96.75 92 LYS A O 1
ATOM 694 N N . SER A 1 93 ? -5.072 4.174 8.607 1.00 96.50 93 SER A N 1
ATOM 695 C CA . SER A 1 93 ? -3.644 3.820 8.570 1.00 96.50 93 SER A CA 1
ATOM 696 C C . SER A 1 93 ? -2.969 4.243 7.261 1.00 96.50 93 SER A C 1
ATOM 698 O O . SER A 1 93 ? -1.790 4.578 7.272 1.00 96.50 93 SER A O 1
ATOM 700 N N . LEU A 1 94 ? -3.700 4.236 6.140 1.00 97.25 94 LEU A N 1
ATOM 701 C CA . LEU A 1 94 ? -3.208 4.745 4.858 1.00 97.25 94 LEU A CA 1
ATOM 702 C C . LEU A 1 94 ? -2.995 6.265 4.917 1.00 97.25 94 LEU A C 1
ATOM 704 O O . LEU A 1 94 ? -1.994 6.759 4.412 1.00 97.25 94 LEU A O 1
ATOM 708 N N . GLU A 1 95 ? -3.896 6.998 5.568 1.00 95.81 95 GLU A N 1
ATOM 709 C CA . GLU A 1 95 ? -3.780 8.448 5.755 1.00 95.81 95 GLU A CA 1
ATOM 710 C C . GLU A 1 95 ? -2.651 8.824 6.726 1.00 95.81 95 GLU A C 1
ATOM 712 O O . GLU A 1 95 ? -1.897 9.755 6.446 1.00 95.81 95 GLU A O 1
ATOM 717 N N . GLN A 1 96 ? -2.450 8.052 7.801 1.00 95.75 96 GLN A N 1
ATOM 718 C CA . GLN A 1 96 ? -1.347 8.241 8.756 1.00 95.75 96 GLN A CA 1
ATOM 719 C C . GLN A 1 96 ? 0.044 8.207 8.088 1.00 95.75 96 GLN A C 1
ATOM 721 O O . GLN A 1 96 ? 0.948 8.931 8.509 1.00 95.75 96 GLN A O 1
ATOM 726 N N . LEU A 1 97 ? 0.210 7.441 7.001 1.00 95.50 97 LEU A N 1
ATOM 727 C CA . LEU A 1 97 ? 1.457 7.385 6.225 1.00 95.50 97 LEU A CA 1
ATOM 728 C C . LEU A 1 97 ? 1.810 8.705 5.520 1.00 95.50 97 LEU A C 1
ATOM 730 O O . LEU A 1 97 ? 2.953 8.866 5.093 1.00 95.50 97 LEU A O 1
ATOM 734 N N . PHE A 1 98 ? 0.872 9.650 5.403 1.00 94.56 98 PHE A N 1
ATOM 735 C CA . PHE A 1 98 ? 1.113 11.005 4.891 1.00 94.56 98 PHE A CA 1
ATOM 736 C C . PHE A 1 98 ? 1.302 12.049 6.008 1.00 94.56 98 PHE A C 1
ATOM 738 O O . PHE A 1 98 ? 1.697 13.180 5.725 1.00 94.56 98 PHE A O 1
ATOM 745 N N . SER A 1 99 ? 1.065 11.677 7.269 1.00 90.56 99 SER A N 1
ATOM 746 C CA . SER A 1 99 ? 1.307 12.510 8.452 1.00 90.56 99 SER A CA 1
ATOM 747 C C . SER A 1 99 ? 2.776 12.460 8.898 1.00 90.56 99 SER A C 1
ATOM 749 O O . SER A 1 99 ? 3.497 11.507 8.609 1.00 90.56 99 SER A O 1
ATOM 751 N N . GLN A 1 100 ? 3.218 13.452 9.680 1.00 82.19 100 GLN A N 1
ATOM 752 C CA . GLN A 1 100 ? 4.563 13.493 10.292 1.00 82.19 100 GLN A CA 1
ATOM 753 C C . GLN A 1 100 ? 4.717 12.596 11.546 1.00 82.19 100 GLN A C 1
ATOM 755 O O . GLN A 1 100 ? 5.661 12.757 12.314 1.00 82.19 100 GLN A O 1
ATOM 760 N N . GLU A 1 101 ? 3.787 11.670 11.782 1.00 86.81 101 GLU A N 1
ATOM 761 C CA . GLU A 1 101 ? 3.806 10.759 12.933 1.00 86.81 101 GLU A CA 1
ATOM 762 C C . GLU A 1 101 ? 4.796 9.596 12.737 1.00 86.81 101 GLU A C 1
ATOM 764 O O . GLU A 1 101 ? 5.222 9.306 11.612 1.00 86.81 101 GLU A O 1
ATOM 769 N N . ASP A 1 102 ? 5.144 8.885 13.821 1.00 89.62 102 ASP A N 1
ATOM 770 C CA . ASP A 1 102 ? 5.935 7.657 13.693 1.00 89.62 102 ASP A CA 1
ATOM 771 C C . ASP A 1 102 ? 5.141 6.589 12.931 1.00 89.62 102 ASP A C 1
ATOM 773 O O . ASP A 1 102 ? 4.140 6.038 13.393 1.00 89.62 102 ASP A O 1
ATOM 777 N N . ASN A 1 103 ? 5.638 6.290 11.738 1.00 92.62 103 ASN A N 1
ATOM 778 C CA . ASN A 1 103 ? 5.077 5.320 10.818 1.00 92.62 103 ASN A CA 1
ATOM 779 C C . ASN A 1 103 ? 5.866 3.997 10.805 1.00 92.62 103 ASN A C 1
ATOM 781 O O . ASN A 1 103 ? 5.559 3.121 9.997 1.00 92.62 103 ASN A O 1
ATOM 785 N N . SER A 1 104 ? 6.854 3.809 11.690 1.00 92.06 104 SER A N 1
ATOM 786 C CA . SER A 1 104 ? 7.766 2.652 11.721 1.00 92.06 104 SER A CA 1
ATOM 787 C C . SER A 1 104 ? 7.056 1.291 11.617 1.00 92.06 104 SER A C 1
ATOM 789 O O . SER A 1 104 ? 7.410 0.465 10.772 1.00 92.06 104 SER A O 1
ATOM 791 N N . ASN A 1 105 ? 6.010 1.068 12.416 1.00 93.25 105 ASN A N 1
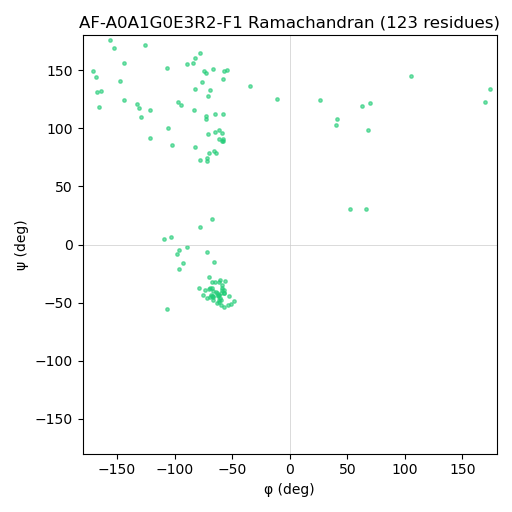ATOM 792 C CA . ASN A 1 105 ? 5.220 -0.168 12.395 1.00 93.25 105 ASN A CA 1
ATOM 793 C C . ASN A 1 105 ? 4.383 -0.330 11.114 1.00 93.25 105 ASN A C 1
ATOM 795 O O . ASN A 1 105 ? 4.277 -1.441 10.588 1.00 93.25 105 ASN A O 1
ATOM 799 N N . LEU A 1 106 ? 3.819 0.760 10.582 1.00 95.62 106 LEU A N 1
ATOM 800 C CA . LEU A 1 106 ? 3.048 0.728 9.335 1.00 95.62 106 LEU A CA 1
ATOM 801 C C . LEU A 1 106 ? 3.956 0.454 8.134 1.00 95.62 106 LEU A C 1
ATOM 803 O O . LEU A 1 106 ? 3.651 -0.440 7.350 1.00 95.62 106 LEU A O 1
ATOM 807 N N . ILE A 1 107 ? 5.108 1.129 8.050 1.00 95.44 107 ILE A N 1
ATOM 808 C CA . ILE A 1 107 ? 6.154 0.902 7.041 1.00 95.44 107 ILE A CA 1
ATOM 809 C C . ILE A 1 107 ? 6.522 -0.582 6.988 1.00 95.44 107 ILE A C 1
ATOM 811 O O . ILE A 1 107 ? 6.460 -1.185 5.917 1.00 95.44 107 ILE A O 1
ATOM 815 N N . ARG A 1 108 ? 6.832 -1.203 8.137 1.00 94.19 108 ARG A N 1
ATOM 816 C CA . ARG A 1 108 ? 7.161 -2.639 8.201 1.00 94.19 108 ARG A CA 1
ATOM 817 C C . ARG A 1 108 ? 6.047 -3.521 7.642 1.00 94.19 108 ARG A C 1
ATOM 819 O O . ARG A 1 108 ? 6.337 -4.463 6.908 1.00 94.19 108 ARG A O 1
ATOM 826 N N . LYS A 1 109 ? 4.789 -3.203 7.964 1.00 95.31 109 LYS A N 1
ATOM 827 C CA . LYS A 1 109 ? 3.613 -3.957 7.512 1.00 95.31 109 LYS A CA 1
ATOM 828 C C . LYS A 1 109 ? 3.364 -3.816 6.005 1.00 95.31 109 LYS A C 1
ATOM 830 O O . LYS A 1 109 ? 3.066 -4.817 5.359 1.00 95.31 109 LYS A O 1
ATOM 835 N N . ILE A 1 110 ? 3.479 -2.609 5.446 1.00 97.00 110 ILE A N 1
ATOM 836 C CA . ILE A 1 110 ? 3.087 -2.343 4.051 1.00 97.00 110 ILE A CA 1
ATOM 837 C C . ILE A 1 110 ? 4.215 -2.472 3.028 1.00 97.00 110 ILE A C 1
ATOM 839 O O . ILE A 1 110 ? 3.919 -2.562 1.842 1.00 97.00 110 ILE A O 1
ATOM 843 N N . ASN A 1 111 ? 5.485 -2.493 3.444 1.00 95.75 111 ASN A N 1
ATOM 844 C CA . ASN A 1 111 ? 6.628 -2.445 2.525 1.00 95.75 111 ASN A CA 1
ATOM 845 C C . ASN A 1 111 ? 6.578 -3.536 1.440 1.00 95.75 111 ASN A C 1
ATOM 847 O O . ASN A 1 111 ? 6.661 -3.234 0.251 1.00 95.75 111 ASN A O 1
ATOM 851 N N . LEU A 1 112 ? 6.397 -4.800 1.838 1.00 96.12 112 LEU A N 1
ATOM 852 C CA . LEU A 1 112 ? 6.338 -5.916 0.892 1.00 96.12 112 LEU A CA 1
ATOM 853 C C . LEU A 1 112 ? 5.028 -5.936 0.068 1.00 96.12 112 LEU A C 1
ATOM 855 O O . LEU A 1 112 ? 5.133 -6.057 -1.155 1.00 96.12 11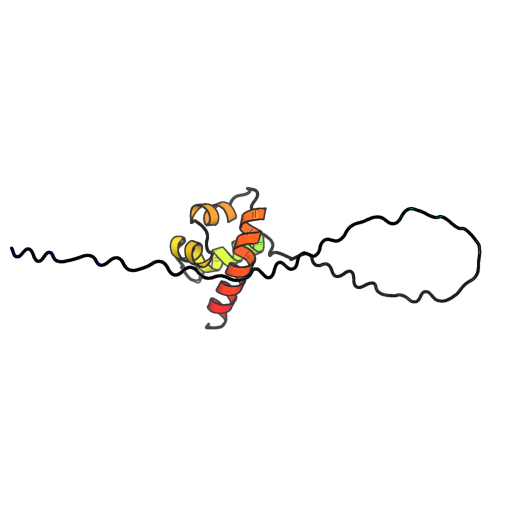2 LEU A O 1
ATOM 859 N N . PRO A 1 113 ? 3.822 -5.754 0.657 1.00 97.44 113 PRO A N 1
ATOM 860 C CA . PRO A 1 113 ? 2.587 -5.563 -0.112 1.00 97.44 113 PRO A CA 1
ATOM 861 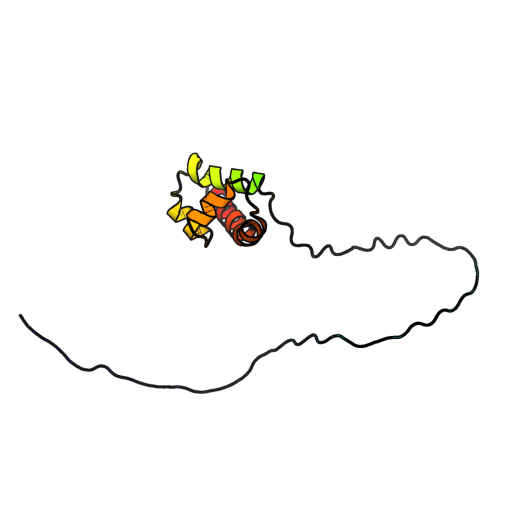C C . PRO A 1 113 ? 2.669 -4.449 -1.165 1.00 97.44 113 PRO A C 1
ATOM 863 O O . PRO A 1 113 ? 2.271 -4.662 -2.308 1.00 97.44 113 PRO A O 1
ATOM 866 N N . LEU A 1 114 ? 3.237 -3.289 -0.817 1.00 97.38 114 LEU A N 1
ATOM 867 C CA . LEU A 1 114 ? 3.342 -2.132 -1.708 1.00 97.38 114 LEU A CA 1
ATOM 868 C C . LEU A 1 114 ? 4.284 -2.389 -2.887 1.00 97.38 114 LEU A C 1
ATOM 870 O O . LEU A 1 114 ? 3.939 -2.066 -4.023 1.00 97.38 114 LEU A O 1
ATOM 874 N N . VAL A 1 115 ? 5.451 -2.994 -2.638 1.00 96.38 115 VAL A N 1
ATOM 875 C CA . VAL A 1 115 ? 6.382 -3.391 -3.707 1.00 96.38 115 VAL A CA 1
ATOM 876 C C . VAL A 1 115 ? 5.717 -4.395 -4.648 1.00 96.38 115 VAL A C 1
ATOM 878 O O . VAL A 1 115 ? 5.763 -4.205 -5.863 1.00 96.38 115 VAL A O 1
ATOM 881 N N . LYS A 1 116 ? 5.041 -5.416 -4.103 1.00 96.31 116 LYS A N 1
ATOM 882 C CA . LYS A 1 116 ? 4.335 -6.425 -4.903 1.00 96.31 116 LYS A CA 1
ATOM 883 C C . LYS A 1 116 ? 3.255 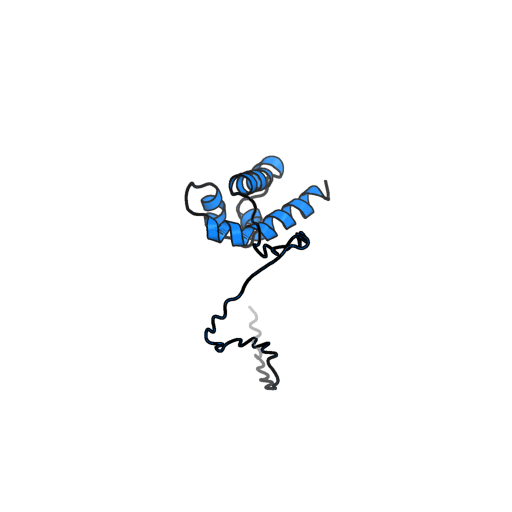-5.795 -5.789 1.00 96.31 116 LYS A C 1
ATOM 885 O O . LYS A 1 116 ? 3.287 -5.991 -7.002 1.00 96.31 116 LYS A O 1
ATOM 890 N N . LEU A 1 117 ? 2.362 -4.990 -5.206 1.00 96.56 117 LEU A N 1
ATOM 891 C CA . LEU A 1 117 ? 1.283 -4.311 -5.931 1.00 96.56 117 LEU A CA 1
ATOM 892 C C . LEU A 1 117 ? 1.828 -3.396 -7.041 1.00 96.56 117 LEU A C 1
ATOM 894 O O . LEU A 1 117 ? 1.274 -3.344 -8.140 1.00 96.56 117 LEU A O 1
ATOM 898 N N . TYR A 1 118 ? 2.935 -2.694 -6.778 1.00 95.19 118 TYR A N 1
ATOM 899 C CA . TYR A 1 118 ? 3.573 -1.810 -7.755 1.00 95.19 118 TYR A CA 1
ATOM 900 C C . TYR A 1 118 ? 4.154 -2.587 -8.938 1.00 95.19 118 TYR A C 1
ATOM 902 O O . TYR A 1 118 ? 3.899 -2.229 -10.091 1.00 95.19 118 TYR A O 1
ATOM 910 N N . CYS A 1 119 ? 4.862 -3.688 -8.671 1.00 94.25 119 CYS A N 1
ATOM 911 C CA . CYS A 1 11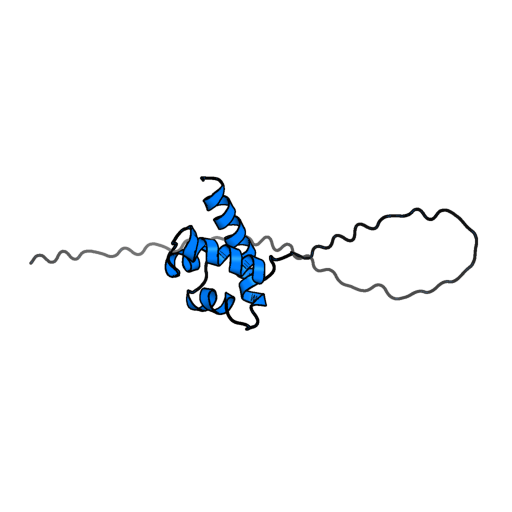9 ? 5.349 -4.586 -9.713 1.00 94.25 119 CYS A CA 1
ATOM 912 C C . CYS A 1 119 ? 4.196 -5.164 -10.548 1.00 94.25 119 CYS A C 1
ATOM 914 O O . CYS A 1 119 ? 4.252 -5.097 -11.772 1.00 94.25 119 CYS A O 1
ATOM 916 N N . GLU A 1 120 ? 3.130 -5.667 -9.922 1.00 92.94 120 GLU A N 1
ATOM 917 C CA . GLU A 1 120 ? 1.982 -6.263 -10.629 1.00 92.94 120 GLU A CA 1
ATOM 918 C C . GLU A 1 120 ? 1.204 -5.249 -11.487 1.00 92.94 120 GLU A C 1
ATOM 920 O O . GLU A 1 120 ? 0.696 -5.601 -12.554 1.00 92.94 120 GLU A O 1
ATOM 925 N N . THR A 1 121 ? 1.145 -3.987 -11.052 1.00 90.88 121 THR A N 1
ATOM 926 C CA . THR A 1 121 ? 0.419 -2.911 -11.749 1.00 90.88 121 THR A CA 1
ATOM 927 C C . THR A 1 121 ? 1.194 -2.354 -12.947 1.00 90.88 121 THR A C 1
ATOM 929 O O . THR A 1 121 ? 0.588 -2.037 -13.973 1.00 90.88 121 THR A O 1
ATOM 932 N N . TRP A 1 122 ? 2.523 -2.230 -12.847 1.00 82.88 122 TRP A N 1
ATOM 933 C CA . TRP A 1 122 ? 3.361 -1.676 -13.923 1.00 82.88 122 TRP A CA 1
ATOM 934 C C . TRP A 1 122 ? 4.000 -2.726 -14.841 1.00 82.88 122 TRP A C 1
ATOM 936 O O . TRP A 1 122 ? 4.282 -2.397 -15.986 1.00 82.88 122 TRP A O 1
ATOM 946 N N . ALA A 1 123 ? 4.150 -3.991 -14.430 1.00 66.88 123 ALA A N 1
ATOM 947 C CA . ALA A 1 123 ? 4.610 -5.068 -15.325 1.00 66.88 123 ALA A CA 1
ATOM 948 C C . ALA A 1 123 ? 3.562 -5.495 -16.379 1.00 66.88 123 ALA A C 1
ATOM 950 O O . ALA A 1 123 ? 3.849 -6.323 -17.238 1.00 66.88 123 ALA A O 1
ATOM 951 N N . ARG A 1 124 ? 2.340 -4.952 -16.291 1.00 57.00 124 ARG A N 1
ATOM 952 C CA . ARG A 1 124 ? 1.229 -5.137 -17.242 1.00 57.00 124 ARG A CA 1
ATOM 953 C C . ARG A 1 124 ? 0.923 -3.884 -18.080 1.00 57.00 124 ARG A C 1
ATOM 955 O O . ARG A 1 124 ? -0.090 -3.875 -18.774 1.00 57.00 124 ARG A O 1
ATOM 962 N N . SER A 1 125 ? 1.725 -2.822 -17.936 1.00 52.56 125 SER A N 1
ATOM 963 C CA . SER A 1 125 ? 1.570 -1.543 -18.655 1.00 52.56 125 SER A CA 1
ATOM 964 C C . SER A 1 125 ? 2.363 -1.524 -19.961 1.00 52.56 125 SER A C 1
ATOM 966 O O . SER A 1 125 ? 3.434 -2.167 -19.987 1.00 52.56 125 SER A O 1
#

Solvent-accessible surface area (backbone atoms only — not comparable to full-atom values): 8713 Å² total; per-residue (Å²): 141,83,87,85,83,81,81,90,83,92,83,78,93,80,90,73,88,86,82,82,87,74,84,73,84,82,84,84,81,91,82,83,92,79,88,82,88,84,88,86,81,90,76,78,89,72,77,73,76,74,78,73,78,73,83,67,85,80,71,76,54,66,72,56,49,47,51,55,53,46,40,39,48,62,78,67,60,43,51,65,64,57,53,15,54,72,41,76,49,48,53,69,58,56,55,48,60,75,47,98,58,94,42,68,71,56,48,68,64,31,44,64,45,50,53,50,53,50,50,64,60,54,79,74,106

pLDDT: mean 72.2, std 24.69, range [30.44, 98.25]

Radius of gyration: 28.24 Å; Cα contacts (8 Å, |Δi|>4): 50; chains: 1; bounding box: 103×50×50 Å

Nearest PDB structures (foldseek):
  5k98-assembly1_P  TM=5.903E-01  e=2.758E-01  Escherichia coli MP020980.2
  6af4-assembly1_B  TM=7.719E-01  e=1.372E+00  Streptococcus pneumoniae TIGR4
  7o81-assembly1_AU  TM=4.060E-01  e=1.651E-01  Oryctolagus cuniculus
  4ghj-assembly1_A  TM=6.017E-01  e=8.213E-01  Vibrio vulnificus CMCP6
  6zvh-assembly1_i  TM=4.137E-01  e=4.054E-01  Homo sapiens

Mean predicted aligned error: 18.1 Å

Secondary structure (DSSP, 8-state):
-------------------------------------------------------------HHHHHHHHHIIIIIS---HHHHHHHTTS-HHHHHHTTSSS--HHHHHHHHHHHHHHHHHHHTT-

Sequence (125 aa):
MIINSIKTISLGEAETGISAAQSSCKYEPGGTLQKNQVANTDKAIDSKQKCVESSGVSYLKIEVIQKMLNRFLVEKQMPKEELASALGITVKSLEQLFSQEDNSNLIRKINLPLVKLYCETWARS

Foldseek 3Di:
DDDDDDDDDDDDDDDDDDDDPPPDPDDDDDDDDDDDDDDDDDDDPPVPPPPPPPPDDDFDDLVVVVVLLCCCCPVVVHDLCRVCVLQVHDSVLVVCSVDPDPCPVVRVSRRVSSVVVSCVVVVVD